Protein AF-A0A940RAX8-F1 (afdb_monomer_lite)

Structure (mmCIF, N/CA/C/O backbone):
data_AF-A0A940RAX8-F1
#
_entry.id   AF-A0A940RAX8-F1
#
loop_
_atom_site.group_PDB
_atom_site.id
_atom_site.type_symbol
_atom_site.label_atom_id
_atom_site.label_alt_id
_atom_site.label_comp_id
_atom_site.label_asym_id
_atom_site.label_entity_id
_atom_site.label_seq_id
_atom_site.pdbx_PDB_ins_code
_atom_site.Cartn_x
_atom_site.Cartn_y
_atom_site.Cartn_z
_atom_site.occupancy
_atom_site.B_iso_or_equiv
_atom_site.auth_seq_id
_atom_site.auth_comp_id
_atom_site.auth_asym_id
_atom_site.auth_atom_id
_atom_site.pdbx_PDB_model_num
ATOM 1 N N . GLN A 1 1 ? -8.581 -24.165 -9.676 1.00 57.22 1 GLN A N 1
ATOM 2 C CA . GLN A 1 1 ? -8.660 -22.791 -9.123 1.00 57.22 1 GLN A CA 1
ATOM 3 C C . GLN A 1 1 ? -9.366 -22.851 -7.769 1.00 57.22 1 GLN A C 1
ATOM 5 O O . GLN A 1 1 ? -10.094 -23.823 -7.571 1.00 57.22 1 GLN A O 1
ATOM 10 N N . PRO A 1 2 ? -9.124 -21.911 -6.830 1.00 85.50 2 PRO A N 1
ATOM 11 C CA . PRO A 1 2 ? -9.814 -21.915 -5.540 1.00 85.50 2 PRO A CA 1
ATOM 12 C C . PRO A 1 2 ? -11.314 -21.671 -5.729 1.00 85.50 2 PRO A C 1
ATOM 14 O O . PRO A 1 2 ? -11.731 -21.049 -6.703 1.00 85.50 2 PRO A O 1
ATOM 17 N N . GLN A 1 3 ? -12.118 -22.154 -4.783 1.00 86.19 3 GLN A N 1
ATOM 18 C CA . GLN A 1 3 ? -13.573 -21.985 -4.813 1.00 86.19 3 GLN A CA 1
ATOM 19 C C . GLN A 1 3 ? -13.995 -20.509 -4.683 1.00 86.19 3 GLN A C 1
ATOM 21 O O . GLN A 1 3 ? -15.066 -20.131 -5.148 1.00 86.19 3 GLN A O 1
ATOM 26 N N . SER A 1 4 ? -13.162 -19.677 -4.053 1.00 90.81 4 SER A N 1
ATOM 27 C CA . SER A 1 4 ? -13.357 -18.233 -3.921 1.00 90.81 4 SER A CA 1
ATOM 28 C C . SER A 1 4 ? -12.016 -17.523 -3.702 1.00 90.81 4 SER A C 1
ATOM 30 O O . SER A 1 4 ? -11.047 -18.143 -3.263 1.00 90.81 4 SER A O 1
ATOM 32 N N . PHE A 1 5 ? -11.985 -16.217 -3.971 1.00 87.62 5 PHE A N 1
ATOM 33 C CA . PHE A 1 5 ? -10.901 -15.306 -3.587 1.00 87.62 5 PHE A CA 1
ATOM 34 C C . PHE A 1 5 ? -11.177 -14.558 -2.268 1.00 87.62 5 PHE A C 1
ATOM 36 O O . PHE A 1 5 ? -10.377 -13.728 -1.845 1.00 87.62 5 PHE A O 1
ATOM 43 N N . THR A 1 6 ? -12.302 -14.836 -1.601 1.00 88.12 6 THR A N 1
ATOM 44 C CA . THR A 1 6 ? -12.629 -14.265 -0.288 1.00 88.12 6 THR A CA 1
ATOM 45 C C . T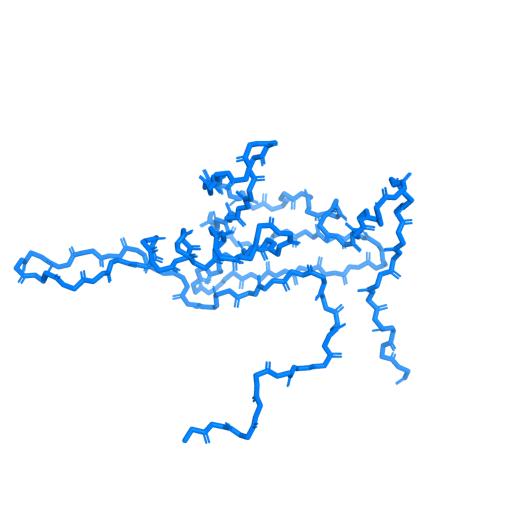HR A 1 6 ? -11.654 -14.761 0.781 1.00 88.12 6 THR A C 1
ATOM 47 O O . THR A 1 6 ? -11.468 -15.965 0.947 1.00 88.12 6 THR A O 1
ATOM 50 N N . SER A 1 7 ? -11.069 -13.828 1.535 1.00 87.69 7 SER A N 1
ATOM 51 C CA . SER A 1 7 ? -10.196 -14.100 2.683 1.00 87.69 7 SER A CA 1
ATOM 52 C C . SER A 1 7 ? -10.865 -13.692 4.005 1.00 87.69 7 SER A C 1
ATOM 54 O O . SER A 1 7 ? -12.061 -13.401 4.049 1.00 87.69 7 SER A O 1
ATOM 56 N N . PHE A 1 8 ? -10.102 -13.653 5.102 1.00 87.56 8 PHE A N 1
ATOM 57 C CA . PHE A 1 8 ? -10.603 -13.284 6.431 1.00 87.56 8 PHE A CA 1
ATOM 58 C C . PHE A 1 8 ? -11.118 -11.839 6.551 1.00 87.56 8 PHE A C 1
ATOM 60 O O . PHE A 1 8 ? -11.916 -11.551 7.447 1.00 87.56 8 PHE A O 1
ATOM 67 N N . GLY A 1 9 ? -10.668 -10.933 5.674 1.00 84.44 9 GLY A N 1
ATOM 68 C CA . GLY A 1 9 ? -11.066 -9.521 5.707 1.00 84.44 9 GLY A CA 1
ATOM 69 C C . GLY A 1 9 ? -10.563 -8.764 6.942 1.00 84.44 9 GLY A C 1
ATOM 70 O O . GLY A 1 9 ? -11.280 -7.925 7.480 1.00 84.44 9 GLY A O 1
ATOM 71 N N . PHE A 1 10 ? -9.361 -9.091 7.433 1.00 85.56 10 PHE A N 1
ATOM 72 C CA . PHE A 1 10 ? -8.755 -8.412 8.588 1.00 85.56 10 PHE A CA 1
ATOM 73 C C . PHE A 1 10 ? -8.194 -7.031 8.266 1.00 85.56 10 PHE A C 1
ATOM 75 O O . PHE A 1 10 ? -8.121 -6.194 9.158 1.00 85.56 10 PHE A O 1
ATOM 82 N N . LEU A 1 11 ? -7.786 -6.805 7.020 1.00 90.25 11 LEU A N 1
ATOM 83 C CA . LEU A 1 11 ? -7.218 -5.543 6.570 1.00 90.25 11 LEU A CA 1
ATOM 84 C C . LEU A 1 11 ? -8.074 -4.990 5.424 1.00 90.25 11 LEU A C 1
ATOM 86 O O . LEU A 1 11 ? -8.493 -5.761 4.557 1.00 90.25 11 LEU A O 1
ATOM 90 N N . PRO A 1 12 ? -8.323 -3.672 5.393 1.00 91.44 12 PRO A N 1
ATOM 91 C CA . PRO A 1 12 ? -9.099 -3.005 4.342 1.00 91.44 12 PRO A CA 1
ATOM 92 C C . PRO A 1 12 ? -8.288 -2.730 3.059 1.00 91.44 12 PRO A C 1
ATOM 94 O O . PRO A 1 12 ? -8.707 -1.953 2.207 1.00 91.44 12 PRO A O 1
ATOM 97 N N . PHE A 1 13 ? -7.119 -3.350 2.922 1.00 94.62 13 PHE A N 1
ATOM 98 C CA . PHE A 1 13 ? -6.228 -3.258 1.770 1.00 94.62 13 PHE A CA 1
ATOM 99 C C . PHE A 1 13 ? -5.663 -4.645 1.452 1.00 94.62 13 PHE A C 1
ATOM 101 O O . PHE A 1 13 ? -5.715 -5.563 2.275 1.00 94.62 13 PHE A O 1
ATOM 108 N N . GLN A 1 14 ? -5.114 -4.802 0.252 1.00 96.69 14 GLN A N 1
ATOM 109 C CA . GLN A 1 14 ? -4.426 -6.020 -0.164 1.00 96.69 14 GLN A CA 1
ATOM 110 C C . GLN A 1 14 ? -2.927 -5.930 0.105 1.00 96.69 14 GLN A C 1
ATOM 112 O O . GLN A 1 14 ? -2.332 -4.852 0.121 1.00 96.69 14 GLN A O 1
ATOM 117 N N . ILE A 1 15 ? -2.305 -7.091 0.278 1.00 97.38 15 ILE A N 1
ATOM 118 C CA . ILE A 1 15 ? -0.858 -7.221 0.419 1.00 97.38 15 ILE A CA 1
ATOM 119 C C . ILE A 1 15 ? -0.349 -8.036 -0.765 1.00 97.38 15 ILE A C 1
ATOM 121 O O . ILE A 1 15 ? -0.839 -9.133 -1.029 1.00 97.38 15 ILE A O 1
ATOM 125 N N . ASN A 1 16 ? 0.654 -7.511 -1.463 1.00 98.12 16 ASN A N 1
ATOM 126 C CA . ASN A 1 16 ? 1.443 -8.249 -2.434 1.00 98.12 16 ASN A CA 1
ATOM 127 C C . ASN A 1 16 ? 2.781 -8.639 -1.777 1.00 98.12 16 ASN A C 1
ATOM 129 O O . ASN A 1 16 ? 3.696 -7.813 -1.740 1.00 98.12 16 ASN A O 1
ATOM 133 N N . PRO A 1 17 ? 2.900 -9.854 -1.208 1.00 97.56 17 PRO A N 1
ATOM 134 C CA . PRO A 1 17 ? 4.147 -10.306 -0.603 1.00 97.56 17 PRO A CA 1
ATOM 135 C C . PRO A 1 17 ? 5.198 -10.586 -1.683 1.00 97.56 17 PRO A C 1
ATOM 137 O O . PRO A 1 17 ? 4.858 -10.776 -2.856 1.00 97.56 17 PRO A O 1
ATOM 140 N N . HIS A 1 18 ? 6.468 -10.653 -1.277 1.00 96.50 18 HIS A N 1
ATOM 141 C CA . HIS A 1 18 ? 7.603 -10.865 -2.185 1.00 96.50 18 HIS A CA 1
ATOM 142 C C . HIS A 1 18 ? 7.545 -9.900 -3.380 1.00 96.50 18 HIS A C 1
ATOM 144 O O . HIS A 1 18 ? 7.643 -10.290 -4.552 1.00 96.50 18 HIS A O 1
ATOM 150 N N . TYR A 1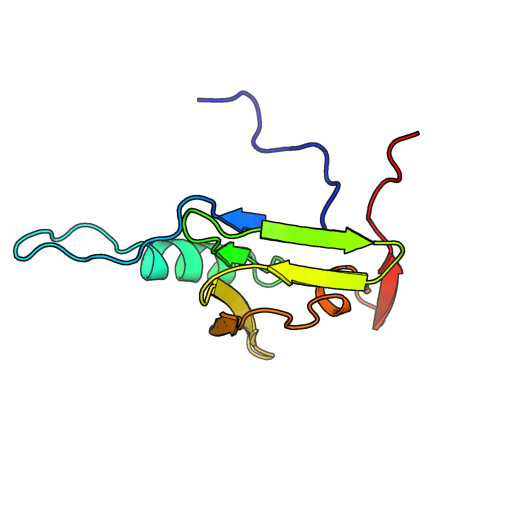 19 ? 7.262 -8.630 -3.095 1.00 97.38 19 TYR A N 1
ATOM 151 C CA . TYR A 1 19 ? 7.208 -7.602 -4.113 1.00 97.38 19 TYR A CA 1
ATOM 152 C C . TYR A 1 19 ? 8.620 -7.351 -4.645 1.00 97.38 19 TYR A C 1
ATOM 154 O O . TYR A 1 19 ? 9.517 -6.919 -3.925 1.00 97.38 19 TYR A O 1
ATOM 162 N N . ILE A 1 20 ? 8.797 -7.640 -5.931 1.00 93.50 20 ILE A N 1
ATOM 163 C CA . ILE A 1 20 ? 10.011 -7.393 -6.699 1.00 93.50 20 ILE A CA 1
ATOM 164 C C . ILE A 1 20 ? 9.549 -7.015 -8.105 1.00 93.50 20 ILE A C 1
ATOM 166 O O . ILE A 1 20 ? 8.788 -7.761 -8.727 1.00 93.50 20 ILE A O 1
ATOM 170 N N . ASN A 1 21 ? 10.005 -5.869 -8.610 1.00 90.06 21 ASN A N 1
ATOM 171 C CA . ASN A 1 21 ? 9.710 -5.417 -9.970 1.00 90.06 21 ASN A CA 1
ATOM 172 C C . ASN A 1 21 ? 10.962 -5.497 -10.853 1.00 90.06 21 ASN A C 1
ATOM 174 O O . ASN A 1 21 ? 11.493 -4.487 -11.303 1.00 90.06 21 ASN A O 1
ATOM 178 N N . GLN A 1 22 ? 11.473 -6.713 -11.040 1.00 82.88 22 GLN A N 1
ATOM 179 C CA . GLN A 1 22 ? 12.605 -6.973 -11.926 1.00 82.88 22 GLN A CA 1
ATOM 180 C C . GLN A 1 22 ? 12.098 -7.345 -13.319 1.00 82.88 22 GLN A C 1
ATOM 182 O O . GLN A 1 22 ? 11.256 -8.230 -13.465 1.00 82.88 22 GLN A O 1
ATOM 187 N N . THR A 1 23 ? 12.648 -6.697 -14.342 1.00 77.19 23 THR A N 1
ATOM 188 C CA . THR A 1 23 ? 12.499 -7.106 -15.740 1.00 77.19 23 THR A CA 1
ATOM 189 C C . THR A 1 23 ? 13.813 -7.712 -16.206 1.00 77.19 23 THR A C 1
ATOM 191 O O . THR A 1 23 ? 14.838 -7.034 -16.211 1.00 77.19 23 THR A O 1
ATOM 194 N N . THR A 1 24 ? 13.806 -8.986 -16.584 1.00 78.12 24 THR A N 1
ATOM 195 C CA . THR A 1 24 ? 14.958 -9.605 -17.251 1.00 78.12 24 THR A CA 1
ATOM 196 C C . THR A 1 24 ? 14.968 -9.183 -18.717 1.00 78.12 24 THR A C 1
ATOM 198 O O . THR A 1 24 ? 13.917 -9.186 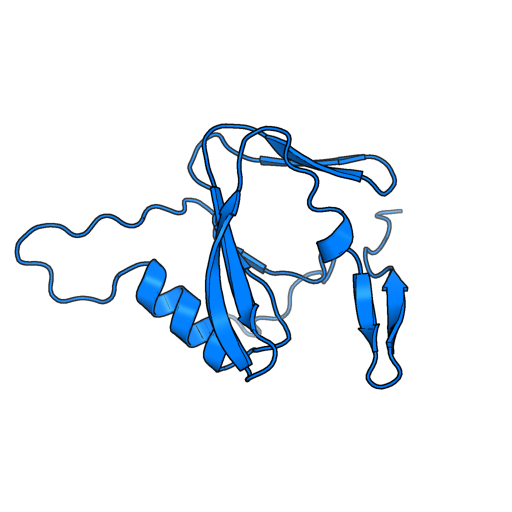-19.361 1.00 78.12 24 THR A O 1
ATOM 201 N N . GLU A 1 25 ? 16.135 -8.836 -19.261 1.00 79.81 25 GLU A N 1
ATOM 202 C CA . GLU A 1 25 ? 16.265 -8.551 -20.692 1.00 79.81 25 GLU A CA 1
ATOM 203 C C . GLU A 1 25 ? 15.723 -9.724 -21.527 1.00 79.81 25 GLU A C 1
ATOM 205 O O . GLU A 1 25 ? 16.048 -10.886 -21.285 1.00 79.81 25 GLU A O 1
ATOM 210 N N . GLY A 1 26 ? 14.848 -9.420 -22.489 1.00 76.31 26 GLY A N 1
ATOM 211 C CA . GLY A 1 26 ? 14.186 -10.418 -23.335 1.00 76.31 26 GLY A CA 1
ATOM 212 C C . GLY A 1 26 ? 12.898 -11.025 -22.761 1.00 76.31 26 GLY A C 1
ATOM 213 O O . GLY A 1 26 ? 12.226 -11.776 -23.469 1.00 76.31 26 GLY A O 1
ATOM 214 N N . PHE A 1 27 ? 12.506 -10.694 -21.525 1.00 80.56 27 PHE A N 1
ATOM 215 C CA . PHE A 1 27 ? 11.206 -11.085 -20.981 1.00 80.56 27 PHE A CA 1
ATOM 216 C C . PHE A 1 27 ? 10.125 -10.064 -21.366 1.00 80.56 27 PHE A C 1
ATOM 218 O O . PHE A 1 27 ? 10.142 -8.929 -20.902 1.00 80.56 27 PHE A O 1
ATOM 225 N N . ASN A 1 28 ? 9.164 -10.486 -22.195 1.00 83.44 28 ASN A N 1
ATOM 226 C CA . ASN A 1 28 ? 8.047 -9.649 -22.668 1.00 83.44 28 ASN A CA 1
ATOM 227 C C . ASN A 1 28 ? 6.745 -9.857 -21.872 1.00 83.44 28 ASN A C 1
ATOM 229 O O . ASN A 1 28 ? 5.674 -9.456 -22.323 1.00 83.44 28 ASN A O 1
ATOM 233 N N . GLY A 1 29 ? 6.806 -10.558 -20.737 1.00 87.38 29 GLY A N 1
ATOM 234 C CA . GLY A 1 29 ? 5.656 -10.692 -19.848 1.00 87.38 29 GLY A CA 1
ATOM 235 C C . GLY A 1 29 ? 5.460 -9.442 -18.994 1.00 87.38 29 GLY A C 1
ATOM 236 O O . GLY A 1 29 ? 6.365 -8.623 -18.850 1.00 87.38 29 GLY A O 1
ATOM 237 N N . GLU A 1 30 ? 4.278 -9.323 -18.398 1.00 92.06 30 GLU A N 1
ATOM 238 C CA . GLU A 1 30 ? 3.946 -8.178 -17.552 1.00 92.06 30 GLU A CA 1
ATOM 239 C C . GLU A 1 30 ? 4.837 -8.097 -16.313 1.00 92.06 30 GLU A C 1
ATOM 241 O O . GLU A 1 30 ? 5.128 -9.105 -15.653 1.00 92.06 30 GLU A O 1
ATOM 246 N N . THR A 1 31 ? 5.206 -6.870 -15.965 1.00 94.44 31 THR A N 1
ATOM 247 C CA . THR A 1 31 ? 5.911 -6.555 -14.728 1.00 94.44 31 THR A CA 1
ATOM 248 C C . THR A 1 31 ? 4.979 -6.678 -13.522 1.00 94.44 31 THR A C 1
ATOM 250 O O . THR A 1 31 ? 3.752 -6.774 -13.646 1.00 94.44 31 THR A O 1
ATOM 253 N N . ARG A 1 32 ? 5.550 -6.685 -12.312 1.00 96.38 32 ARG A N 1
ATOM 254 C CA . ARG A 1 32 ? 4.729 -6.668 -11.096 1.00 96.38 32 ARG A CA 1
ATOM 255 C C . ARG A 1 32 ? 3.937 -5.367 -11.005 1.00 96.38 32 ARG A C 1
ATOM 257 O O . ARG A 1 32 ? 2.767 -5.425 -10.645 1.00 96.38 32 ARG A O 1
ATOM 264 N N . ASP A 1 33 ? 4.554 -4.246 -11.373 1.00 97.25 33 ASP A N 1
ATOM 265 C CA . ASP A 1 33 ? 3.893 -2.939 -11.415 1.00 97.25 33 ASP A CA 1
ATOM 266 C C . ASP A 1 33 ? 2.663 -2.970 -12.323 1.00 97.25 33 ASP A C 1
ATOM 268 O O . ASP A 1 33 ? 1.577 -2.651 -11.858 1.00 97.25 33 ASP A O 1
ATOM 272 N N . GLN A 1 34 ? 2.801 -3.456 -13.563 1.00 96.38 34 GLN A N 1
ATOM 273 C CA . GLN A 1 34 ? 1.693 -3.515 -14.526 1.00 96.38 34 GLN A CA 1
ATOM 274 C C . GLN A 1 34 ? 0.498 -4.298 -13.973 1.00 96.38 34 GLN A C 1
ATOM 276 O O . GLN A 1 34 ? -0.629 -3.812 -13.986 1.00 96.38 34 GLN A O 1
ATOM 281 N N . ARG A 1 35 ? 0.746 -5.473 -13.387 1.00 97.38 35 ARG A N 1
ATOM 282 C CA . ARG A 1 35 ? -0.322 -6.297 -12.799 1.00 97.38 35 ARG A CA 1
ATOM 283 C C . ARG A 1 35 ? -1.021 -5.617 -11.623 1.00 97.38 35 ARG A C 1
ATOM 285 O O . ARG A 1 35 ? -2.228 -5.770 -11.446 1.00 97.38 35 ARG A O 1
ATOM 292 N N . LEU A 1 36 ? -0.268 -4.908 -10.783 1.00 98.12 36 LEU A N 1
ATOM 293 C CA . LEU A 1 36 ? -0.828 -4.207 -9.626 1.00 98.12 36 LEU A CA 1
ATOM 294 C C . LEU A 1 36 ? -1.572 -2.930 -10.040 1.00 98.12 36 LEU A C 1
ATOM 296 O O . LEU A 1 36 ? -2.629 -2.641 -9.482 1.00 98.12 36 LEU A O 1
ATOM 300 N N . GLU A 1 37 ? -1.083 -2.211 -11.048 1.00 98.00 37 GLU A N 1
ATOM 301 C CA . GLU A 1 37 ? -1.767 -1.064 -11.652 1.00 98.00 37 GLU A CA 1
ATOM 302 C C . GLU A 1 37 ? -3.092 -1.477 -12.304 1.00 98.00 37 GLU A C 1
ATOM 304 O O . GLU A 1 37 ? -4.111 -0.813 -12.098 1.00 98.00 37 GLU A O 1
ATOM 309 N N . GLU A 1 38 ? -3.127 -2.605 -13.016 1.00 98.00 38 GLU A N 1
ATOM 310 C CA . GLU A 1 38 ? -4.367 -3.181 -13.548 1.00 98.00 38 GLU A CA 1
ATOM 311 C C . GLU A 1 38 ? -5.342 -3.568 -12.435 1.00 98.00 38 GLU A C 1
ATOM 313 O O . GLU A 1 38 ? -6.526 -3.222 -12.499 1.00 98.00 38 GLU A O 1
ATOM 318 N N . PHE A 1 39 ? -4.855 -4.231 -11.379 1.00 97.75 39 PHE A N 1
ATOM 319 C CA . PHE A 1 39 ? -5.689 -4.578 -10.231 1.00 97.75 39 PHE A CA 1
ATOM 320 C C . PHE A 1 39 ? -6.334 -3.336 -9.609 1.00 97.75 39 PHE A C 1
ATOM 322 O O . PHE A 1 39 ? -7.544 -3.337 -9.381 1.00 97.75 39 PHE A O 1
ATOM 329 N N . VAL A 1 40 ? -5.554 -2.278 -9.364 1.00 97.69 40 VAL A N 1
ATOM 330 C CA . VAL A 1 40 ? -6.053 -1.020 -8.787 1.00 97.69 40 VAL A CA 1
ATOM 331 C C . VAL A 1 40 ? -6.989 -0.293 -9.751 1.00 97.69 40 VAL A C 1
ATOM 333 O O . VAL A 1 40 ? -7.970 0.296 -9.310 1.00 97.69 40 VAL A O 1
ATOM 336 N N . THR A 1 41 ? -6.760 -0.385 -11.061 1.00 97.12 41 THR A N 1
ATOM 337 C CA . THR A 1 41 ? -7.678 0.165 -12.072 1.00 97.12 41 THR A CA 1
ATOM 338 C C . THR A 1 41 ? -9.051 -0.510 -12.008 1.00 97.12 41 THR A C 1
ATOM 340 O O . THR A 1 41 ? -10.081 0.160 -12.084 1.00 97.12 41 THR A O 1
ATOM 343 N N . LEU A 1 42 ? -9.085 -1.835 -11.836 1.00 96.94 42 LEU A N 1
ATOM 344 C CA . LEU A 1 42 ? -10.330 -2.602 -11.712 1.00 96.94 42 LEU A CA 1
ATOM 345 C C . LEU A 1 42 ? -10.968 -2.488 -10.317 1.00 96.94 42 LEU A C 1
ATOM 347 O O . LEU A 1 42 ? -12.183 -2.636 -10.186 1.00 96.94 42 LEU A O 1
ATOM 351 N N . ASN A 1 43 ? -10.166 -2.209 -9.287 1.00 95.50 43 ASN A N 1
ATOM 352 C CA . ASN A 1 43 ? -10.575 -2.132 -7.884 1.00 95.50 43 ASN A CA 1
ATOM 353 C C . ASN A 1 43 ? -10.106 -0.805 -7.256 1.00 95.50 43 ASN A C 1
ATOM 355 O O . ASN A 1 43 ? -9.255 -0.813 -6.365 1.00 95.50 43 ASN A O 1
ATOM 359 N N . PRO A 1 44 ? -10.651 0.347 -7.691 1.00 94.81 44 PRO A N 1
ATOM 360 C CA . PRO A 1 44 ? -10.112 1.659 -7.327 1.00 94.81 44 PRO A CA 1
ATOM 361 C C . PRO A 1 44 ? -10.184 1.968 -5.828 1.00 94.81 44 PRO A C 1
ATOM 363 O O . PRO A 1 44 ? -9.376 2.742 -5.322 1.00 94.81 44 PRO A O 1
ATOM 366 N N . ASP A 1 45 ? -11.110 1.328 -5.115 1.00 92.31 45 ASP A N 1
ATOM 367 C CA . ASP A 1 45 ? -11.308 1.503 -3.676 1.00 92.31 45 ASP A CA 1
ATOM 368 C C . ASP A 1 45 ? -10.432 0.554 -2.827 1.00 92.31 45 ASP A C 1
ATOM 370 O O . ASP A 1 45 ? -10.570 0.524 -1.605 1.00 92.31 45 ASP A O 1
ATOM 374 N N . VAL A 1 46 ? -9.552 -0.246 -3.451 1.00 93.75 46 VAL A N 1
ATOM 375 C CA . VAL A 1 46 ? -8.728 -1.264 -2.776 1.00 93.75 46 VAL A CA 1
ATOM 376 C C . VAL A 1 46 ? -7.237 -0.954 -2.954 1.00 93.75 46 VAL A C 1
ATOM 378 O O . VAL A 1 46 ? -6.647 -1.322 -3.973 1.00 93.75 46 VAL A O 1
ATOM 381 N N . PRO A 1 47 ? -6.590 -0.319 -1.961 1.00 96.62 47 PRO A N 1
ATOM 382 C CA . PRO A 1 47 ? -5.146 -0.126 -1.973 1.00 96.62 47 PRO A CA 1
ATOM 383 C C . PRO A 1 47 ? -4.394 -1.462 -1.924 1.00 96.62 47 PRO A C 1
ATOM 385 O O . PRO A 1 47 ? -4.875 -2.439 -1.340 1.00 96.62 47 PRO A O 1
ATOM 388 N N . VAL A 1 48 ? -3.184 -1.491 -2.483 1.00 98.38 48 VAL A N 1
ATOM 389 C CA . VAL A 1 48 ? -2.279 -2.644 -2.431 1.00 98.38 48 VAL A CA 1
ATOM 390 C C . VAL A 1 48 ? -0.916 -2.221 -1.902 1.00 98.38 48 VAL A C 1
ATOM 392 O O . VAL A 1 48 ? -0.266 -1.352 -2.477 1.00 98.38 48 VAL A O 1
ATOM 395 N N . ILE A 1 49 ? -0.449 -2.870 -0.839 1.00 98.56 49 ILE A N 1
ATOM 396 C CA . ILE A 1 49 ? 0.917 -2.704 -0.334 1.00 98.56 49 ILE A CA 1
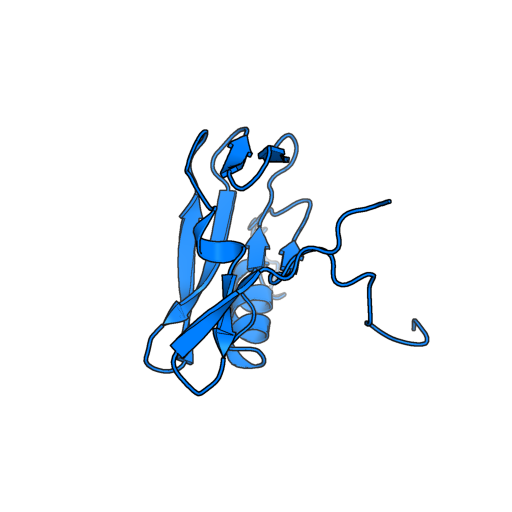ATOM 397 C C . ILE A 1 49 ? 1.797 -3.808 -0.922 1.00 98.56 49 ILE A C 1
ATOM 399 O O . ILE A 1 49 ? 1.559 -4.990 -0.675 1.00 98.56 49 ILE A O 1
ATOM 403 N N . GLY A 1 50 ? 2.824 -3.433 -1.679 1.00 98.38 50 GLY A N 1
ATOM 404 C CA . GLY A 1 50 ? 3.900 -4.330 -2.088 1.00 98.38 50 GLY A CA 1
ATOM 405 C C . GLY A 1 50 ? 4.960 -4.431 -0.996 1.00 98.38 50 GLY A C 1
ATOM 406 O O . GLY A 1 50 ? 5.594 -3.428 -0.671 1.00 98.38 50 GLY A O 1
ATOM 407 N N . LEU A 1 51 ? 5.147 -5.635 -0.447 1.00 98.44 51 LEU A N 1
ATOM 408 C CA . LEU A 1 51 ? 6.137 -5.939 0.591 1.00 98.44 51 LEU A CA 1
ATOM 409 C C . LEU A 1 51 ? 7.343 -6.668 -0.018 1.00 98.44 51 LEU A C 1
ATOM 411 O O . LEU A 1 51 ? 7.202 -7.844 -0.379 1.00 98.44 51 LEU A O 1
ATOM 415 N N . PRO A 1 52 ? 8.517 -6.023 -0.143 1.00 98.06 52 PRO A N 1
ATOM 416 C CA . PRO A 1 52 ? 9.763 -6.722 -0.442 1.00 98.06 52 PRO A CA 1
ATOM 417 C C . PRO A 1 52 ? 10.084 -7.796 0.604 1.00 98.06 52 PRO A C 1
ATOM 419 O O . PRO A 1 52 ? 9.564 -7.785 1.724 1.00 98.06 52 PRO A O 1
ATOM 422 N N . GLU A 1 53 ? 10.964 -8.732 0.259 1.00 97.50 53 GLU A N 1
ATOM 423 C CA . GLU A 1 53 ? 11.425 -9.736 1.222 1.00 97.50 53 GLU A CA 1
ATOM 424 C C . GLU A 1 53 ? 12.113 -9.083 2.428 1.00 97.50 53 GLU A C 1
ATOM 426 O O . GLU A 1 53 ? 12.827 -8.094 2.291 1.00 97.50 53 GLU A O 1
ATOM 431 N N . GLY A 1 54 ? 11.877 -9.628 3.625 1.00 97.12 54 GLY A N 1
ATOM 432 C CA . GLY A 1 54 ? 12.423 -9.077 4.871 1.00 97.12 54 GLY A CA 1
ATOM 433 C C . GLY A 1 54 ? 11.706 -7.828 5.400 1.00 97.12 54 GLY A C 1
ATOM 434 O O . GLY A 1 54 ? 12.119 -7.305 6.432 1.00 97.12 54 GLY A O 1
ATOM 435 N N . THR A 1 55 ? 10.634 -7.371 4.743 1.00 98.31 55 THR A N 1
ATOM 436 C CA . THR A 1 55 ? 9.798 -6.253 5.215 1.00 98.31 55 THR A CA 1
ATOM 437 C C . THR A 1 55 ? 8.520 -6.740 5.897 1.00 98.31 55 THR A C 1
ATOM 439 O O . THR A 1 55 ? 8.101 -7.889 5.728 1.00 98.31 55 THR A O 1
ATOM 442 N N . ALA A 1 56 ? 7.893 -5.873 6.690 1.00 98.25 56 ALA A N 1
ATOM 443 C CA . ALA A 1 56 ? 6.674 -6.194 7.419 1.00 98.25 56 ALA A CA 1
ATOM 444 C C . ALA A 1 56 ? 5.779 -4.970 7.649 1.00 98.25 56 ALA A C 1
ATOM 446 O O . ALA A 1 56 ? 6.207 -3.819 7.568 1.00 98.25 56 ALA A O 1
ATOM 447 N N . LEU A 1 57 ? 4.526 -5.252 8.007 1.00 97.81 57 LEU A N 1
ATOM 448 C CA . LEU A 1 57 ? 3.605 -4.285 8.590 1.00 97.81 57 LEU A CA 1
ATOM 449 C C . LEU A 1 57 ? 3.463 -4.578 10.082 1.00 97.81 57 LEU A C 1
ATOM 451 O O . LEU A 1 57 ? 3.097 -5.689 10.467 1.00 97.81 57 LEU A O 1
ATOM 455 N N . TRP A 1 58 ? 3.732 -3.578 10.913 1.00 97.38 58 TRP A N 1
ATOM 456 C CA . TRP A 1 58 ? 3.565 -3.645 12.357 1.00 97.38 58 TRP A CA 1
ATOM 457 C C . TRP A 1 58 ? 2.293 -2.910 12.765 1.00 97.38 58 TRP A C 1
ATOM 459 O O . TRP A 1 58 ? 2.210 -1.688 12.641 1.00 97.38 58 TRP A O 1
ATOM 469 N N . LEU A 1 59 ? 1.294 -3.661 13.227 1.00 94.56 59 LEU A N 1
ATOM 470 C CA . LEU A 1 59 ? 0.038 -3.117 13.736 1.00 94.56 59 LEU A CA 1
ATOM 471 C C . LEU A 1 59 ? 0.037 -3.175 15.268 1.00 94.56 59 LEU A C 1
ATOM 473 O O . LEU A 1 59 ? -0.054 -4.258 15.843 1.00 94.56 59 LEU A O 1
ATOM 477 N N . GLU A 1 60 ? 0.072 -2.016 15.922 1.00 92.69 60 GLU A N 1
ATOM 478 C CA . GLU A 1 60 ? -0.048 -1.886 17.377 1.00 92.69 60 GLU A CA 1
ATOM 479 C C . GLU A 1 60 ? -1.178 -0.911 17.730 1.00 92.69 60 GLU A C 1
ATOM 481 O O . GLU A 1 60 ? -1.144 0.279 17.412 1.00 92.69 60 GLU A O 1
ATOM 486 N N . GLY A 1 61 ? -2.234 -1.419 18.375 1.00 88.50 61 GLY A N 1
ATOM 487 C CA . GLY A 1 61 ? -3.426 -0.634 18.696 1.00 88.50 61 GLY A CA 1
ATOM 488 C C . GLY A 1 61 ? -4.152 -0.130 17.442 1.00 88.50 61 GLY A C 1
ATOM 489 O O . GLY A 1 61 ? -4.958 -0.851 16.852 1.00 88.50 61 GLY A O 1
ATOM 490 N N . THR A 1 62 ? -3.909 1.130 17.074 1.00 85.62 62 THR A N 1
ATOM 491 C CA . THR A 1 62 ? -4.407 1.762 15.836 1.00 85.62 62 THR A CA 1
ATOM 492 C C . THR A 1 62 ? -3.284 2.271 14.934 1.00 85.62 62 THR A C 1
ATOM 494 O O . THR A 1 62 ? -3.587 2.884 13.915 1.00 85.62 62 THR A O 1
ATOM 497 N N . GLY A 1 63 ? -2.026 2.078 15.336 1.00 93.31 63 GLY A N 1
ATOM 498 C CA . GLY A 1 63 ? -0.846 2.457 14.573 1.00 93.31 63 GLY A CA 1
ATOM 499 C C . GLY A 1 63 ? -0.452 1.334 13.625 1.00 93.31 63 GLY A C 1
ATOM 500 O O . GLY A 1 63 ? -0.203 0.220 14.081 1.00 93.31 63 GLY A O 1
ATOM 501 N N . LEU A 1 64 ? -0.407 1.613 12.325 1.00 96.50 64 LEU A N 1
ATOM 502 C CA . LEU A 1 64 ? 0.155 0.718 11.316 1.00 96.50 64 LEU A CA 1
ATOM 503 C C . LEU A 1 64 ? 1.460 1.322 10.810 1.00 96.50 64 LEU A C 1
ATOM 505 O O . LEU A 1 64 ? 1.434 2.366 10.168 1.00 96.50 64 LEU A O 1
ATOM 509 N N . HIS A 1 65 ? 2.582 0.657 11.055 1.00 98.06 65 HIS A N 1
ATOM 510 C CA . HIS A 1 65 ? 3.899 1.121 10.629 1.00 98.06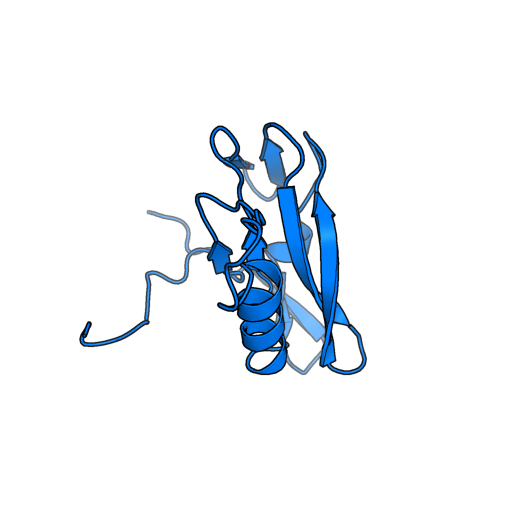 65 HIS A CA 1
ATOM 511 C C . HIS A 1 65 ? 4.547 0.129 9.675 1.00 98.06 65 HIS A C 1
ATOM 513 O O . HIS A 1 65 ? 4.426 -1.085 9.840 1.00 98.06 65 HIS A O 1
ATOM 519 N N . PHE A 1 66 ? 5.253 0.648 8.679 1.00 98.50 66 PHE A N 1
ATOM 520 C CA . PHE A 1 66 ? 6.076 -0.166 7.795 1.00 98.50 66 PHE A CA 1
ATOM 521 C C . PHE A 1 66 ? 7.445 -0.443 8.431 1.00 98.50 66 PHE A C 1
ATOM 523 O O . PHE A 1 66 ? 8.039 0.460 9.015 1.00 98.50 66 PHE A O 1
ATOM 530 N N . ILE A 1 67 ? 7.956 -1.669 8.315 1.00 98.44 67 ILE A N 1
ATOM 531 C CA . ILE A 1 67 ? 9.245 -2.092 8.880 1.00 98.44 67 ILE A CA 1
ATOM 532 C C . ILE A 1 67 ? 10.102 -2.730 7.780 1.00 98.44 67 ILE A C 1
ATOM 534 O O . ILE A 1 67 ? 9.643 -3.658 7.115 1.00 98.44 67 ILE A O 1
ATOM 538 N N . GLY A 1 68 ? 11.353 -2.288 7.636 1.00 97.00 68 GLY A N 1
ATOM 539 C CA . GLY A 1 68 ? 12.330 -2.829 6.679 1.00 97.00 68 GLY A CA 1
ATOM 540 C C . GLY A 1 68 ? 12.695 -1.848 5.558 1.00 97.00 68 GLY A C 1
ATOM 541 O O . GLY A 1 68 ? 12.451 -0.654 5.687 1.00 97.00 68 GLY A O 1
ATOM 542 N N . GLU A 1 69 ? 13.303 -2.355 4.483 1.00 95.88 69 GLU A N 1
ATOM 543 C CA . GLU A 1 69 ? 13.658 -1.587 3.272 1.00 95.88 69 GLU A CA 1
ATOM 544 C C . GLU A 1 69 ? 12.430 -1.071 2.511 1.00 95.88 69 GLU A C 1
ATOM 546 O O . GLU A 1 69 ? 11.336 -1.606 2.665 1.00 95.88 69 GLU A O 1
ATOM 551 N N . ASP A 1 70 ? 12.621 -0.075 1.646 1.00 97.69 70 ASP A N 1
ATOM 552 C CA . ASP A 1 70 ? 11.538 0.612 0.938 1.00 97.69 70 ASP A CA 1
ATOM 553 C C . ASP A 1 70 ? 10.533 -0.336 0.252 1.00 97.69 70 ASP A C 1
ATOM 555 O O . ASP A 1 70 ? 10.866 -1.115 -0.646 1.00 97.69 70 ASP A O 1
ATOM 559 N N . GLY A 1 71 ? 9.267 -0.221 0.653 1.00 98.00 71 GLY A N 1
ATOM 560 C CA . GLY A 1 71 ? 8.122 -0.870 0.025 1.00 98.00 71 GLY A CA 1
ATOM 561 C C . GLY A 1 71 ? 7.404 0.045 -0.963 1.00 98.00 71 GLY A C 1
ATOM 562 O O . GLY A 1 71 ? 7.856 1.143 -1.294 1.00 98.00 71 GLY A O 1
ATOM 563 N N . VAL A 1 72 ? 6.238 -0.393 -1.439 1.00 98.44 72 VAL A N 1
ATOM 564 C CA . VAL A 1 72 ? 5.412 0.407 -2.355 1.00 98.44 72 VAL A CA 1
ATOM 565 C C . VAL A 1 72 ? 3.935 0.332 -1.996 1.00 98.44 72 VAL A C 1
ATOM 567 O O . VAL A 1 72 ? 3.434 -0.707 -1.573 1.00 98.44 72 VAL A O 1
ATOM 570 N N . LEU A 1 73 ? 3.224 1.435 -2.199 1.00 98.56 73 LEU A N 1
ATOM 571 C CA . LEU A 1 73 ? 1.772 1.522 -2.118 1.00 98.56 73 LEU A CA 1
ATOM 572 C C . LEU A 1 73 ? 1.222 1.807 -3.514 1.00 98.56 73 LEU A C 1
ATOM 574 O O . LEU A 1 73 ? 1.600 2.803 -4.131 1.00 98.56 73 LEU A O 1
ATOM 578 N N . PHE A 1 74 ? 0.307 0.960 -3.975 1.00 98.56 74 PHE A N 1
ATOM 579 C CA . PHE A 1 74 ? -0.536 1.212 -5.136 1.00 98.56 74 PHE A CA 1
ATOM 580 C C . PHE A 1 74 ? -1.937 1.599 -4.665 1.00 98.56 74 PHE A C 1
ATOM 582 O O . PHE A 1 74 ? -2.545 0.889 -3.864 1.00 98.56 74 PHE A O 1
ATOM 589 N N . GLN A 1 75 ? -2.462 2.715 -5.156 1.00 97.12 75 GLN A N 1
ATOM 590 C CA . GLN A 1 75 ? -3.812 3.189 -4.837 1.00 97.12 75 GLN A CA 1
ATOM 591 C C . GLN A 1 75 ? -4.344 4.079 -5.956 1.00 97.12 75 GLN A C 1
ATOM 593 O O . GLN A 1 75 ? -3.566 4.619 -6.735 1.00 97.12 75 GLN A O 1
ATOM 598 N N . SER A 1 76 ? -5.660 4.246 -6.048 1.00 96.50 76 SER A N 1
ATOM 599 C CA . SER A 1 76 ? -6.232 5.176 -7.021 1.00 96.50 76 SER A CA 1
ATOM 600 C C . SER A 1 76 ? -6.121 6.631 -6.567 1.00 96.50 76 SER A C 1
ATOM 602 O O . SER A 1 76 ? -6.296 6.940 -5.390 1.00 96.50 76 SER A O 1
ATOM 604 N N . ASP A 1 77 ? -5.896 7.542 -7.512 1.00 94.31 77 ASP A N 1
ATOM 605 C CA . ASP A 1 77 ? -6.111 8.972 -7.299 1.00 94.31 77 ASP A CA 1
ATOM 606 C C . ASP A 1 77 ? -7.606 9.350 -7.330 1.00 94.31 77 ASP A C 1
ATOM 608 O O . ASP A 1 77 ? -8.494 8.521 -7.549 1.00 94.31 77 ASP A O 1
ATOM 612 N N . ALA A 1 78 ? -7.900 10.642 -7.155 1.00 89.94 78 ALA A N 1
ATOM 613 C CA . ALA A 1 78 ? -9.264 11.175 -7.196 1.00 89.94 78 ALA A CA 1
ATOM 614 C C . ALA A 1 78 ? -10.002 10.922 -8.529 1.00 89.94 78 ALA A C 1
ATOM 616 O O . ALA A 1 78 ? -11.230 10.973 -8.570 1.00 89.94 78 ALA A O 1
ATOM 617 N N . ASN A 1 79 ? -9.273 10.632 -9.611 1.00 93.56 79 ASN A N 1
ATOM 618 C CA . ASN A 1 79 ? -9.812 10.313 -10.930 1.00 93.56 79 ASN A CA 1
ATOM 619 C C . ASN A 1 79 ? -9.832 8.801 -11.210 1.00 93.56 79 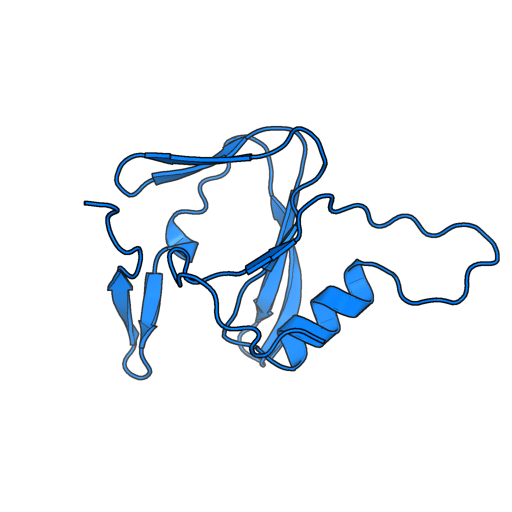ASN A C 1
ATOM 621 O O . ASN A 1 79 ? -10.034 8.408 -12.361 1.00 93.56 79 ASN A O 1
ATOM 625 N N . LYS A 1 80 ? -9.641 7.960 -10.182 1.00 91.81 80 LYS A N 1
ATOM 626 C CA . LYS A 1 80 ? -9.600 6.493 -10.279 1.00 91.81 80 LYS A CA 1
ATOM 627 C C . LYS A 1 80 ? -8.470 5.961 -11.162 1.00 91.81 80 LYS A C 1
ATOM 629 O O . LYS A 1 80 ? -8.632 4.940 -11.827 1.00 91.81 80 LYS A O 1
ATOM 634 N N . ARG A 1 81 ? -7.339 6.667 -11.210 1.00 95.81 81 ARG A N 1
ATOM 635 C CA . ARG A 1 81 ? -6.139 6.201 -11.917 1.00 95.81 81 ARG A CA 1
ATOM 636 C C . ARG A 1 81 ? -5.153 5.614 -10.916 1.00 95.81 81 ARG A C 1
ATOM 638 O O . ARG A 1 81 ? -4.966 6.229 -9.865 1.00 95.81 81 ARG A O 1
ATOM 645 N N . PRO A 1 82 ? -4.512 4.474 -11.219 1.00 97.44 82 PRO A N 1
ATOM 646 C CA . PRO A 1 82 ? -3.538 3.884 -10.317 1.00 97.44 82 PRO A CA 1
ATOM 647 C C . PRO A 1 82 ? -2.345 4.829 -10.135 1.00 97.44 82 PRO A C 1
ATOM 649 O O . PRO A 1 82 ? -1.847 5.425 -11.088 1.00 97.44 82 PRO A O 1
ATOM 652 N N . GLN A 1 83 ? -1.902 4.960 -8.894 1.00 97.94 83 GLN A N 1
ATOM 653 C CA . GLN A 1 83 ? -0.721 5.700 -8.480 1.00 97.94 83 GLN A CA 1
ATOM 654 C C . GLN A 1 83 ? 0.155 4.783 -7.642 1.00 97.94 83 GLN A C 1
ATOM 656 O O . GLN A 1 83 ? -0.341 4.075 -6.764 1.00 97.94 83 GLN A O 1
ATOM 661 N N . LYS A 1 84 ? 1.461 4.844 -7.893 1.00 98.25 84 LYS A N 1
ATOM 662 C CA . LYS A 1 84 ? 2.484 4.137 -7.130 1.00 98.25 84 LYS A CA 1
ATOM 663 C C . LYS A 1 84 ? 3.280 5.142 -6.306 1.00 98.25 84 LYS A C 1
ATOM 665 O O . LYS A 1 84 ? 3.832 6.095 -6.852 1.00 98.25 84 LYS A O 1
ATOM 670 N N . THR A 1 85 ? 3.384 4.906 -5.005 1.00 98.25 85 THR A N 1
ATOM 671 C CA . THR A 1 85 ? 4.215 5.704 -4.093 1.00 98.25 85 THR A CA 1
ATOM 672 C C . THR A 1 85 ? 5.146 4.803 -3.296 1.00 98.25 85 THR A C 1
ATOM 674 O O . THR A 1 85 ? 4.735 3.727 -2.863 1.00 98.25 85 THR A O 1
ATOM 677 N N . THR A 1 86 ? 6.381 5.242 -3.070 1.00 98.44 86 THR A N 1
ATOM 678 C CA . THR A 1 86 ? 7.319 4.552 -2.174 1.00 98.44 86 THR A CA 1
ATOM 679 C C . THR A 1 86 ? 6.826 4.621 -0.730 1.00 98.44 86 THR A C 1
ATOM 681 O O . THR A 1 86 ? 6.297 5.649 -0.302 1.00 98.44 86 THR A O 1
ATOM 684 N N . ILE A 1 87 ? 7.000 3.528 0.009 1.00 98.44 87 ILE A N 1
ATOM 685 C CA . ILE A 1 87 ? 6.824 3.465 1.459 1.00 98.44 87 ILE A CA 1
ATOM 686 C C . ILE A 1 87 ? 8.209 3.312 2.077 1.00 98.44 87 ILE A C 1
ATOM 688 O O . ILE A 1 87 ? 8.915 2.377 1.718 1.00 98.44 87 ILE A O 1
ATOM 692 N N . ILE A 1 88 ? 8.577 4.180 3.012 1.00 98.38 88 ILE A N 1
ATOM 693 C CA . ILE A 1 88 ? 9.879 4.107 3.689 1.00 98.38 88 ILE A CA 1
ATOM 694 C C . ILE A 1 88 ? 9.780 3.412 5.053 1.00 98.38 88 ILE A C 1
ATOM 696 O O . ILE A 1 88 ? 8.704 3.332 5.655 1.00 98.38 88 ILE A O 1
ATOM 700 N N . ASN A 1 89 ? 10.918 2.953 5.577 1.00 98.00 89 ASN A N 1
ATOM 701 C CA . ASN A 1 89 ? 10.998 2.377 6.920 1.00 98.00 89 ASN A CA 1
ATOM 702 C C . ASN A 1 89 ? 10.408 3.316 7.990 1.00 98.00 89 ASN A C 1
ATOM 704 O O . ASN A 1 89 ? 10.731 4.503 8.044 1.00 98.00 89 ASN A O 1
ATOM 708 N N . GLY A 1 90 ? 9.570 2.776 8.873 1.00 97.44 90 GLY A N 1
ATOM 709 C CA . GLY A 1 90 ? 8.907 3.510 9.950 1.00 97.44 90 GLY A CA 1
ATOM 710 C C . GLY A 1 90 ? 7.723 4.375 9.510 1.00 97.44 90 GLY A C 1
ATOM 711 O O . GLY A 1 90 ? 7.069 4.968 10.371 1.00 97.44 90 GLY A O 1
ATOM 712 N N . GLN A 1 91 ? 7.414 4.451 8.209 1.00 98.44 91 GLN A N 1
ATOM 713 C CA . GLN A 1 91 ? 6.298 5.253 7.715 1.00 98.44 91 GLN A CA 1
ATOM 714 C C . GLN A 1 91 ? 4.978 4.816 8.356 1.00 98.44 91 GLN A C 1
ATOM 716 O O . GLN A 1 91 ? 4.645 3.630 8.390 1.00 98.44 91 GLN A O 1
ATOM 721 N N . ASP A 1 92 ? 4.224 5.801 8.846 1.00 97.56 92 ASP A N 1
ATOM 722 C CA . ASP A 1 92 ? 2.873 5.606 9.358 1.00 97.56 92 ASP A CA 1
ATOM 723 C C . ASP A 1 92 ? 1.890 5.424 8.190 1.00 97.56 92 ASP A C 1
ATOM 725 O O . ASP A 1 92 ? 1.733 6.287 7.323 1.00 97.56 92 ASP A O 1
ATOM 729 N N . LEU A 1 93 ? 1.234 4.270 8.180 1.00 97.06 93 LEU A N 1
ATOM 730 C CA . LEU A 1 93 ? 0.241 3.832 7.210 1.00 97.06 93 LEU A CA 1
ATOM 731 C C . LEU A 1 93 ? -1.153 3.697 7.838 1.00 97.06 93 LEU A C 1
ATOM 733 O O . LEU A 1 93 ? -2.060 3.151 7.213 1.00 97.06 93 LEU A O 1
ATOM 737 N N . SER A 1 94 ? -1.364 4.199 9.057 1.00 95.06 94 SER A N 1
ATOM 738 C CA . SER A 1 94 ? -2.619 4.051 9.812 1.00 95.06 94 SER A CA 1
ATOM 739 C C . SER A 1 94 ? -3.839 4.587 9.068 1.00 95.06 94 SER A C 1
ATOM 741 O O . SER A 1 94 ? -4.952 4.107 9.279 1.00 95.06 94 SER A O 1
ATOM 743 N N . ALA A 1 95 ? -3.651 5.546 8.155 1.00 92.12 95 ALA A N 1
ATOM 744 C CA . ALA A 1 95 ? -4.711 6.036 7.276 1.00 92.12 95 ALA A CA 1
ATOM 745 C C . ALA A 1 95 ? -5.355 4.915 6.440 1.00 92.12 95 ALA A C 1
ATOM 747 O O . ALA A 1 95 ? -6.556 4.975 6.183 1.00 92.12 95 ALA A O 1
ATOM 748 N N . LEU A 1 96 ? -4.589 3.878 6.082 1.00 92.69 96 LEU A N 1
ATOM 749 C CA . LEU A 1 96 ? -5.078 2.729 5.324 1.00 92.69 96 LEU A CA 1
ATOM 750 C C . LEU A 1 96 ? -6.012 1.835 6.140 1.00 92.69 96 LEU A C 1
ATOM 752 O O . LEU A 1 96 ? -6.758 1.082 5.540 1.00 92.69 96 LEU A O 1
ATOM 756 N N . LEU A 1 97 ? -6.031 1.912 7.477 1.00 90.62 97 LEU A N 1
ATOM 757 C CA . LEU A 1 97 ? -6.927 1.104 8.324 1.00 90.62 97 LEU A CA 1
ATOM 758 C C . LEU A 1 97 ? -8.394 1.568 8.298 1.00 90.62 97 LEU A C 1
ATOM 760 O O . LEU A 1 97 ? -9.259 0.927 8.905 1.00 90.62 97 LEU A O 1
ATOM 764 N N . PHE A 1 98 ? -8.681 2.686 7.635 1.00 81.75 98 PHE A N 1
ATOM 765 C CA . PHE A 1 98 ? -10.007 3.281 7.582 1.00 81.75 98 PHE A CA 1
ATOM 766 C C . PHE A 1 98 ? -10.540 3.238 6.156 1.00 81.75 98 PHE A C 1
ATOM 768 O O . PHE A 1 98 ? -9.934 3.802 5.249 1.00 81.75 98 PHE A O 1
ATOM 775 N N . ILE A 1 99 ? -11.718 2.641 5.976 1.00 65.62 99 ILE A N 1
ATOM 776 C CA . ILE A 1 99 ? -12.494 2.828 4.749 1.00 65.62 99 ILE A CA 1
ATOM 777 C C . ILE A 1 99 ? -13.427 4.015 4.968 1.00 65.62 99 ILE A C 1
ATOM 779 O O . ILE A 1 99 ? -14.088 4.114 6.006 1.00 65.62 99 ILE A O 1
ATOM 783 N N . SER A 1 100 ? -13.468 4.913 3.988 1.00 54.78 100 SER A N 1
ATOM 784 C CA . SER A 1 100 ? -14.511 5.930 3.887 1.00 54.78 100 SER A CA 1
ATOM 785 C C . SER A 1 100 ? -15.741 5.285 3.256 1.00 54.78 100 SER A C 1
ATOM 787 O O . SER A 1 100 ? -15.658 4.766 2.143 1.00 54.78 100 SER A O 1
ATOM 789 N N . ASP A 1 101 ? -16.884 5.300 3.937 1.00 53.16 101 ASP A N 1
ATOM 790 C CA . ASP A 1 101 ? -18.141 4.952 3.277 1.00 53.16 101 ASP A CA 1
ATOM 791 C C . ASP A 1 101 ? -18.525 6.017 2.226 1.00 53.16 101 ASP A C 1
ATOM 793 O O . ASP A 1 101 ? -17.895 7.074 2.111 1.00 53.16 101 ASP A O 1
ATOM 797 N N . LYS A 1 102 ? -19.582 5.765 1.440 1.00 40.38 102 LYS A N 1
ATOM 798 C CA . LYS A 1 102 ? -20.054 6.698 0.394 1.00 40.38 102 LYS A CA 1
ATOM 799 C C . LYS A 1 102 ? -20.517 8.066 0.927 1.00 40.38 102 LYS A C 1
ATOM 801 O O . LYS A 1 102 ? -20.859 8.932 0.126 1.00 40.38 102 LYS A O 1
ATOM 806 N N . VAL A 1 103 ? -20.545 8.251 2.246 1.00 46.69 103 VAL A N 1
ATOM 807 C CA . VAL A 1 103 ? -20.941 9.476 2.951 1.00 46.69 103 VAL A CA 1
ATOM 808 C C . VAL A 1 103 ? -19.722 10.141 3.627 1.00 46.69 103 VAL A C 1
ATOM 810 O O . VAL A 1 103 ? -19.848 11.201 4.232 1.00 46.69 103 VAL A O 1
ATOM 813 N N . GLY A 1 104 ? -18.517 9.577 3.477 1.00 45.25 104 GLY A N 1
ATOM 814 C CA . GLY A 1 104 ? -17.276 10.108 4.049 1.00 45.25 104 GLY A CA 1
ATOM 815 C C . GLY A 1 104 ? -17.045 9.721 5.512 1.00 45.25 104 GLY A C 1
ATOM 816 O O . GLY A 1 104 ? -16.114 10.225 6.142 1.00 45.25 104 GLY A O 1
ATOM 817 N N . ASN A 1 105 ? -17.856 8.819 6.063 1.00 41.66 105 ASN A N 1
ATOM 818 C CA . ASN A 1 105 ? -17.677 8.302 7.411 1.00 41.66 105 ASN A CA 1
ATOM 819 C C . ASN A 1 105 ? -16.556 7.259 7.417 1.00 41.66 105 ASN A C 1
ATOM 821 O O . ASN A 1 105 ? -16.608 6.250 6.712 1.00 41.66 105 ASN A O 1
ATOM 825 N N . LYS A 1 106 ? -15.536 7.497 8.245 1.00 48.25 106 LYS A N 1
ATOM 826 C CA . LYS A 1 106 ? -14.431 6.559 8.453 1.00 48.25 106 LYS A CA 1
ATOM 827 C C . LYS A 1 106 ? -14.852 5.506 9.464 1.00 48.25 106 LYS A C 1
ATOM 829 O O . LYS A 1 106 ? -15.000 5.817 10.644 1.00 48.25 106 LYS A O 1
ATOM 834 N N . SER A 1 107 ? -14.998 4.264 9.023 1.00 51.44 107 SER A N 1
ATOM 835 C CA . SER A 1 107 ? -15.274 3.141 9.921 1.00 51.44 107 SER A CA 1
ATOM 836 C C . SER A 1 107 ? -14.068 2.208 9.986 1.00 51.44 107 SER A C 1
ATOM 838 O O . SER A 1 107 ? -13.474 1.864 8.963 1.00 51.44 107 SER A O 1
ATOM 840 N N . LYS A 1 108 ? -13.676 1.827 11.210 1.00 55.06 108 LYS A N 1
ATOM 841 C CA . LYS A 1 108 ? -12.591 0.868 11.458 1.00 55.06 108 LYS A CA 1
ATOM 842 C C . LYS A 1 108 ? -13.079 -0.526 11.094 1.00 55.06 108 LYS A C 1
ATOM 844 O O . LYS A 1 108 ? -14.068 -0.993 11.653 1.00 55.06 108 LYS A O 1
ATOM 849 N N . ILE A 1 109 ? -12.360 -1.199 10.208 1.00 58.28 109 ILE A N 1
ATOM 850 C CA . ILE A 1 109 ? -12.616 -2.597 9.859 1.00 58.28 109 ILE A CA 1
ATOM 851 C C . ILE A 1 109 ? -11.294 -3.345 9.872 1.00 58.28 109 ILE A C 1
ATOM 853 O O . ILE A 1 109 ? -10.737 -3.714 8.848 1.00 58.28 109 ILE A O 1
ATOM 857 N N . TYR A 1 110 ? -10.794 -3.562 11.080 1.00 54.91 110 TYR A N 1
ATOM 858 C CA . TYR A 1 110 ? -10.012 -4.751 11.357 1.00 54.91 110 TYR A CA 1
ATOM 859 C C . TYR A 1 110 ? -10.803 -5.548 12.385 1.00 54.91 110 TYR A C 1
ATOM 861 O O . TYR A 1 110 ? -11.163 -5.030 13.445 1.00 54.91 110 TYR A O 1
ATOM 869 N N . LYS A 1 111 ? -11.167 -6.791 12.047 1.00 49.19 111 LYS A N 1
ATOM 870 C CA . LYS A 1 111 ? -11.748 -7.686 13.050 1.00 49.19 111 LYS A CA 1
ATOM 871 C C . LYS A 1 111 ? -10.662 -7.926 14.088 1.00 49.19 111 LYS A C 1
ATOM 873 O O . LYS A 1 111 ? -9.585 -8.411 13.745 1.00 49.19 111 LYS A O 1
ATOM 878 N N . LYS A 1 112 ? -10.936 -7.554 15.336 1.00 44.66 112 LYS A N 1
ATOM 879 C CA . LYS A 1 112 ? -10.117 -7.995 16.459 1.00 44.66 112 LYS A CA 1
ATOM 880 C C . LYS A 1 112 ? -10.159 -9.527 16.436 1.00 44.66 112 LYS A C 1
ATOM 882 O O . LYS A 1 112 ? -11.237 -10.097 16.297 1.00 44.66 112 LYS A O 1
ATOM 887 N N . LEU A 1 113 ? -8.994 -10.166 16.426 1.00 45.06 113 LEU A N 1
ATOM 888 C CA . LEU A 1 113 ? -8.919 -11.593 16.714 1.00 45.06 113 LEU A CA 1
ATOM 889 C C . LEU A 1 113 ? -9.202 -11.715 18.212 1.00 45.06 113 LEU A C 1
ATOM 891 O O . LEU A 1 113 ? -8.484 -11.109 19.012 1.00 45.06 113 LEU A O 1
ATOM 895 N N . ASP A 1 114 ? -10.309 -12.372 18.538 1.00 48.00 114 ASP A N 1
ATOM 896 C CA . ASP A 1 114 ? -10.721 -12.681 19.907 1.00 48.00 114 ASP A CA 1
ATOM 897 C C . ASP A 1 114 ? -9.799 -13.738 20.531 1.00 48.00 114 ASP A C 1
ATOM 899 O O . ASP A 1 114 ? -9.364 -14.655 19.791 1.00 48.00 114 ASP A O 1
#

Sequence (114 aa):
QPQSFTSFGFLPFQINPHYINQTTEGFNGETRDQRLEEFVTLNPDVPVIGLPEGTALWLEGTGLHFIGEDGVLFQSDANKRPQKTTIINGQDLSALLFISDKVGNKSKIYKKLD

pLDDT: mean 87.35, std 16.44, range [40.38, 98.56]

Radius of gyration: 15.12 Å; chains: 1; bounding box: 37×34×43 Å

Foldseek 3Di:
DDPDPDDPQQFQAAEAEQDDFDDDPPDPDDTPVRVQQVVCLVVQQHKYKYHHPPKDWDDDPLWTFIADAKIWIWHADPVSGIDIDIHGHGDTPSVRQFRQDPVRDTDGDRPPPD

Secondary structure (DSSP, 8-state):
--S-------SSSEEEES------TT--SPPHHHHHHHHHHH-TT--EEEE-TT-EEEEETTEEEEESS-EEEEEE-TTS-EEEEEE-TT-B-GGGGEEEPTTS-EEE------